Protein AF-A0A9D1FNN6-F1 (afdb_monomer)

Structure (mmCIF, N/CA/C/O backbone):
data_AF-A0A9D1FNN6-F1
#
_entry.id   AF-A0A9D1FNN6-F1
#
loop_
_atom_site.group_PDB
_atom_site.id
_atom_site.type_symbol
_atom_site.label_atom_id
_atom_site.label_alt_id
_atom_site.label_comp_id
_atom_site.label_asym_id
_atom_site.label_entity_id
_atom_site.label_seq_id
_atom_site.pdbx_PDB_ins_code
_atom_site.Cartn_x
_atom_site.Cartn_y
_atom_site.Cartn_z
_atom_site.occupancy
_atom_site.B_iso_or_equiv
_atom_site.auth_seq_id
_atom_site.auth_comp_id
_atom_site.auth_asym_id
_atom_site.auth_atom_id
_atom_site.pdbx_PDB_model_num
ATOM 1 N N . MET A 1 1 ? -14.203 -11.252 -1.268 1.00 63.41 1 MET A N 1
ATOM 2 C CA . MET A 1 1 ? -12.935 -10.886 -0.592 1.00 63.41 1 MET A CA 1
ATOM 3 C C . MET A 1 1 ? -12.198 -9.967 -1.544 1.00 63.41 1 MET A C 1
ATOM 5 O O . MET A 1 1 ? -12.125 -10.337 -2.704 1.00 63.41 1 MET A O 1
ATOM 9 N N . THR A 1 2 ? -11.763 -8.782 -1.109 1.00 90.19 2 THR A N 1
ATOM 10 C CA . THR A 1 2 ? -11.116 -7.821 -2.018 1.00 90.19 2 THR A CA 1
ATOM 11 C C . THR A 1 2 ? -9.675 -8.219 -2.323 1.00 90.19 2 THR A C 1
ATOM 13 O O . THR A 1 2 ? -9.067 -8.991 -1.568 1.00 90.19 2 THR A O 1
ATOM 16 N N . GLU A 1 3 ? -9.131 -7.701 -3.420 1.00 94.06 3 GLU A N 1
ATOM 17 C CA . GLU A 1 3 ? -7.781 -8.033 -3.867 1.00 94.06 3 GLU A CA 1
ATOM 18 C C . GLU A 1 3 ? -6.721 -7.519 -2.893 1.00 94.06 3 GLU A C 1
ATOM 20 O O . GLU A 1 3 ? -5.806 -8.267 -2.533 1.00 94.06 3 GLU A O 1
ATOM 25 N N . ALA A 1 4 ? -6.890 -6.297 -2.377 1.00 95.69 4 ALA A N 1
ATOM 26 C CA . ALA A 1 4 ? -5.996 -5.730 -1.374 1.00 95.69 4 ALA A CA 1
ATOM 27 C C . ALA A 1 4 ? -5.972 -6.567 -0.091 1.00 95.69 4 ALA A C 1
ATOM 29 O O . ALA A 1 4 ? -4.914 -6.791 0.498 1.00 95.69 4 ALA A O 1
ATOM 30 N N . LYS A 1 5 ? -7.131 -7.088 0.336 1.00 94.81 5 LYS A N 1
ATOM 31 C CA . LYS A 1 5 ? -7.210 -7.949 1.520 1.00 94.81 5 LYS A CA 1
ATOM 32 C C . LYS A 1 5 ? -6.460 -9.261 1.303 1.00 94.81 5 LY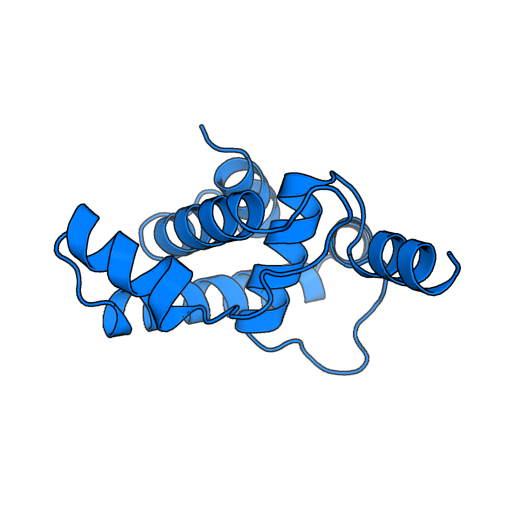S A C 1
ATOM 34 O O . LYS A 1 5 ? -5.737 -9.687 2.199 1.00 94.81 5 LYS A O 1
ATOM 39 N N . ALA A 1 6 ? -6.625 -9.893 0.141 1.00 94.88 6 ALA A N 1
ATOM 40 C CA . ALA A 1 6 ? -5.906 -11.122 -0.190 1.00 94.88 6 ALA A CA 1
ATOM 41 C C . ALA A 1 6 ? -4.385 -10.891 -0.212 1.00 94.88 6 ALA A C 1
ATOM 43 O O . ALA A 1 6 ? -3.642 -11.661 0.396 1.00 94.88 6 ALA A O 1
ATOM 44 N N . LEU A 1 7 ? -3.940 -9.791 -0.831 1.00 96.19 7 LEU A N 1
ATOM 45 C CA . LEU A 1 7 ? -2.533 -9.401 -0.877 1.00 96.19 7 LEU A CA 1
ATOM 46 C C . LEU A 1 7 ? -1.958 -9.181 0.526 1.00 96.19 7 LEU A C 1
ATOM 48 O O . LEU A 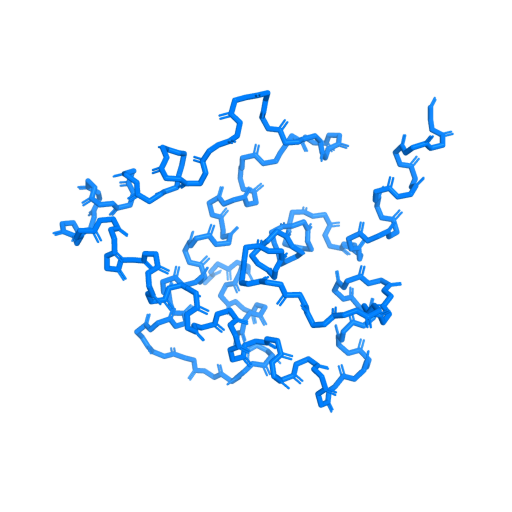1 7 ? -0.978 -9.824 0.887 1.00 96.19 7 LEU A O 1
ATOM 52 N N . ILE A 1 8 ? -2.582 -8.335 1.347 1.00 96.19 8 ILE A N 1
ATOM 53 C CA . ILE A 1 8 ? -2.084 -8.038 2.698 1.00 96.19 8 ILE A CA 1
ATOM 54 C C . ILE A 1 8 ? -2.047 -9.305 3.557 1.00 96.19 8 ILE A C 1
ATOM 56 O O . ILE A 1 8 ? -1.046 -9.555 4.228 1.00 96.19 8 ILE A O 1
ATOM 60 N N . CYS A 1 9 ? -3.082 -10.149 3.490 1.00 94.69 9 CYS A N 1
ATOM 61 C CA . CYS A 1 9 ? -3.088 -11.429 4.200 1.00 94.69 9 CYS A CA 1
ATOM 62 C C . CYS A 1 9 ? -1.948 -12.359 3.764 1.00 94.69 9 CYS A C 1
ATOM 64 O O . CYS A 1 9 ? -1.439 -13.110 4.590 1.00 94.69 9 CYS A O 1
ATOM 66 N N . SER A 1 10 ? -1.535 -12.312 2.494 1.00 94.81 10 SER A N 1
ATOM 67 C CA . SER A 1 10 ? -0.399 -13.100 2.003 1.00 94.81 10 SER A CA 1
ATOM 68 C C . SER A 1 10 ? 0.963 -12.599 2.498 1.00 94.81 10 SER A C 1
ATOM 70 O O . SER A 1 10 ? 1.932 -13.346 2.429 1.00 94.81 10 SER A O 1
ATOM 72 N N . ILE A 1 11 ? 1.052 -11.353 2.979 1.00 95.25 11 ILE A N 1
ATOM 73 C CA . ILE A 1 11 ? 2.305 -10.749 3.462 1.00 95.25 11 ILE A CA 1
ATOM 74 C C . ILE A 1 11 ? 2.428 -10.895 4.982 1.00 95.25 11 ILE A C 1
ATOM 76 O O . ILE A 1 11 ? 3.444 -11.354 5.488 1.00 95.25 11 ILE A O 1
ATOM 80 N N . VAL A 1 12 ? 1.387 -10.511 5.729 1.00 94.19 12 VAL A N 1
ATOM 81 C CA . VAL A 1 12 ? 1.435 -10.430 7.205 1.00 94.19 12 VAL A CA 1
ATOM 82 C C . VAL A 1 12 ? 0.548 -11.460 7.911 1.00 94.19 12 VAL A C 1
ATOM 84 O O . VAL A 1 12 ? 0.375 -11.396 9.131 1.00 94.19 12 VAL A O 1
ATOM 87 N N . GLY A 1 13 ? -0.033 -12.397 7.158 1.00 88.75 13 GLY A N 1
ATOM 88 C CA . GLY A 1 13 ? -1.003 -13.368 7.659 1.00 88.75 13 GLY A CA 1
ATOM 89 C C . GLY A 1 13 ? -2.417 -12.788 7.834 1.00 88.75 13 GLY A C 1
ATOM 90 O O . GLY A 1 13 ? -2.663 -11.608 7.567 1.00 88.75 13 GLY A O 1
ATOM 91 N N . PRO A 1 14 ? -3.390 -13.606 8.278 1.00 84.00 14 PRO A N 1
ATOM 92 C CA . PRO A 1 14 ? -4.775 -13.175 8.447 1.00 84.00 14 PRO A CA 1
ATOM 93 C C . PRO A 1 14 ? -4.887 -12.075 9.512 1.00 84.00 14 PRO A C 1
ATOM 95 O O . PRO A 1 14 ? -4.758 -12.322 10.710 1.00 84.00 14 PRO A O 1
ATOM 98 N N . GLY A 1 15 ? -5.153 -10.847 9.072 1.00 70.88 15 GLY A N 1
ATOM 99 C CA . GLY A 1 15 ? -5.279 -9.687 9.952 1.00 70.88 15 GLY A CA 1
ATOM 100 C C . GLY A 1 15 ? -6.711 -9.405 10.427 1.00 70.88 15 GLY A C 1
ATOM 101 O O . GLY A 1 15 ? -7.692 -9.706 9.738 1.00 70.88 15 GLY A O 1
ATOM 102 N N . LYS A 1 16 ? -6.837 -8.766 11.598 1.00 76.25 16 LYS A N 1
ATOM 103 C CA . LYS A 1 16 ? -8.088 -8.192 12.130 1.00 76.25 16 LYS A CA 1
ATOM 104 C C . LYS A 1 16 ? -7.828 -6.750 12.571 1.00 76.25 16 LYS A C 1
ATOM 106 O O . LYS A 1 16 ? -6.797 -6.451 13.154 1.00 76.25 16 LYS A O 1
ATOM 111 N N . GLY A 1 17 ? -8.786 -5.849 12.357 1.00 87.88 17 GLY A N 1
ATOM 112 C CA . GLY A 1 17 ? -8.648 -4.455 12.791 1.00 87.88 17 GLY A CA 1
ATOM 113 C C . GLY A 1 17 ? -7.789 -3.621 11.838 1.00 87.88 17 GLY A C 1
ATOM 114 O O . GLY A 1 17 ? -8.288 -3.207 10.795 1.00 87.88 17 GLY A O 1
ATOM 115 N N . ALA A 1 18 ? -6.532 -3.337 12.195 1.00 91.75 18 ALA A N 1
ATOM 116 C CA . ALA A 1 18 ? -5.683 -2.385 11.469 1.00 91.75 18 ALA A CA 1
ATOM 117 C C . ALA A 1 18 ? -5.347 -2.847 10.040 1.00 91.75 18 ALA A C 1
ATOM 119 O O . ALA A 1 18 ? -5.401 -2.043 9.114 1.00 91.75 18 ALA A O 1
ATOM 120 N N . GLU A 1 19 ? -5.093 -4.140 9.833 1.00 94.00 19 GLU A N 1
ATOM 121 C CA . GLU A 1 19 ? -4.862 -4.715 8.503 1.00 94.00 19 GLU A CA 1
ATOM 122 C C . GLU A 1 19 ? -6.118 -4.650 7.625 1.00 94.00 19 GLU A C 1
ATOM 124 O O . GLU A 1 19 ? -6.019 -4.454 6.418 1.00 94.00 19 GLU A O 1
ATOM 129 N N . ALA A 1 20 ? -7.312 -4.753 8.221 1.00 92.62 20 ALA A N 1
ATOM 130 C CA . ALA A 1 20 ? -8.563 -4.577 7.485 1.00 92.62 20 ALA A CA 1
ATOM 131 C C . ALA A 1 20 ? -8.769 -3.112 7.064 1.00 92.62 20 ALA A C 1
ATOM 133 O O . ALA A 1 20 ? -9.255 -2.856 5.965 1.00 92.62 20 ALA A O 1
ATOM 134 N N . VAL A 1 21 ? -8.362 -2.157 7.911 1.00 95.00 21 VAL A N 1
ATOM 135 C CA . VAL A 1 21 ? -8.349 -0.731 7.550 1.00 95.00 21 VAL A CA 1
ATOM 136 C C . VAL A 1 21 ? -7.353 -0.478 6.420 1.00 95.00 21 VAL A C 1
ATOM 138 O O . VAL A 1 21 ? -7.712 0.180 5.450 1.00 95.00 21 VAL A O 1
ATOM 141 N N . LEU A 1 22 ? -6.139 -1.034 6.503 1.00 96.62 22 LEU A N 1
ATOM 142 C CA . LEU A 1 22 ? -5.151 -0.923 5.430 1.00 96.62 22 LEU A CA 1
ATOM 143 C C . LEU A 1 22 ? -5.675 -1.509 4.117 1.00 96.62 22 LEU A C 1
ATOM 145 O O . LEU A 1 22 ? -5.544 -0.865 3.086 1.00 96.62 22 LEU A O 1
ATOM 149 N N . ALA A 1 23 ? -6.310 -2.683 4.152 1.00 96.19 23 ALA A N 1
ATOM 150 C CA . ALA A 1 23 ? -6.889 -3.295 2.960 1.00 96.19 23 ALA A CA 1
ATOM 151 C C . ALA A 1 23 ? -7.935 -2.395 2.299 1.00 96.19 23 ALA A C 1
ATOM 153 O O . ALA A 1 23 ? -7.896 -2.218 1.088 1.00 96.19 23 ALA A O 1
ATOM 154 N N . ALA A 1 24 ? -8.827 -1.783 3.080 1.00 95.06 24 ALA A N 1
ATOM 155 C CA . ALA A 1 24 ? -9.811 -0.845 2.546 1.00 95.06 24 ALA A CA 1
ATOM 156 C C . ALA A 1 24 ? -9.159 0.422 1.960 1.00 95.06 24 ALA A C 1
ATOM 158 O O . ALA A 1 24 ? -9.571 0.891 0.902 1.00 95.06 24 ALA A O 1
ATOM 159 N N . VAL A 1 25 ? -8.120 0.951 2.617 1.00 95.56 25 VAL A N 1
ATOM 160 C CA . VAL A 1 25 ? -7.341 2.102 2.130 1.00 95.56 25 VAL A CA 1
ATOM 161 C C . VAL A 1 25 ? -6.653 1.785 0.803 1.00 95.56 25 VAL A C 1
ATOM 163 O O . VAL A 1 25 ? -6.753 2.573 -0.131 1.00 95.56 25 VAL A O 1
ATOM 166 N N . VAL A 1 26 ? -5.982 0.635 0.710 1.00 96.69 26 VAL A N 1
ATOM 167 C CA . VAL A 1 26 ? -5.269 0.190 -0.496 1.00 96.69 26 VAL A CA 1
ATOM 168 C C . VAL A 1 26 ? -6.242 -0.067 -1.641 1.00 96.69 26 VAL A C 1
ATOM 170 O O . VAL A 1 26 ? -5.984 0.377 -2.751 1.00 96.69 26 VAL A O 1
ATOM 173 N N . GLU A 1 27 ? -7.373 -0.725 -1.379 1.00 96.06 27 GLU A N 1
ATOM 174 C CA . GLU A 1 27 ? -8.399 -0.970 -2.399 1.00 96.06 27 GLU A CA 1
ATOM 175 C C . GLU A 1 27 ? -8.927 0.347 -2.981 1.00 96.06 27 GLU A C 1
ATOM 177 O O . GLU A 1 27 ? -9.051 0.507 -4.193 1.00 96.06 27 GLU A O 1
ATOM 182 N N . ARG A 1 28 ? -9.188 1.329 -2.112 1.00 94.19 28 ARG A N 1
ATOM 183 C CA . ARG A 1 28 ? -9.664 2.644 -2.538 1.00 94.19 28 ARG A CA 1
ATOM 184 C C . ARG A 1 28 ? -8.598 3.415 -3.306 1.00 94.19 28 ARG A C 1
ATOM 186 O O . ARG A 1 28 ? -8.915 4.026 -4.316 1.00 94.19 28 ARG A O 1
ATOM 193 N N . ALA A 1 29 ? -7.349 3.367 -2.847 1.00 93.88 29 ALA A N 1
ATOM 194 C CA . ALA A 1 29 ? -6.231 3.971 -3.557 1.00 93.88 29 ALA A CA 1
ATOM 195 C C . ALA A 1 29 ? -6.049 3.352 -4.950 1.00 93.88 29 ALA A C 1
ATOM 197 O O . ALA A 1 29 ? -5.901 4.086 -5.920 1.00 93.88 29 ALA A O 1
ATOM 198 N N . ALA A 1 30 ? -6.151 2.026 -5.064 1.00 94.62 30 ALA A N 1
ATOM 199 C CA . ALA A 1 30 ? -6.088 1.322 -6.341 1.00 94.62 30 ALA A CA 1
ATOM 200 C C . ALA A 1 30 ? -7.205 1.771 -7.294 1.00 94.62 30 ALA A C 1
ATOM 202 O O . ALA A 1 30 ? -6.946 2.012 -8.466 1.00 94.62 30 ALA A O 1
ATOM 203 N N . GLY A 1 31 ? -8.429 1.961 -6.793 1.00 93.56 31 GLY A N 1
ATOM 204 C CA . GLY A 1 31 ? -9.547 2.466 -7.598 1.00 93.5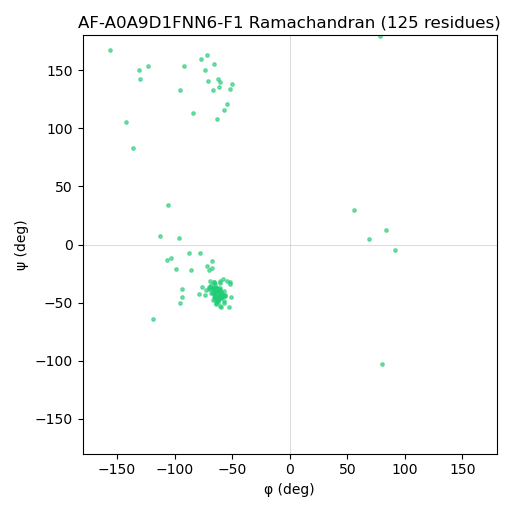6 31 GLY A CA 1
ATOM 205 C C . GLY A 1 31 ? -9.415 3.924 -8.060 1.00 93.56 31 GLY A C 1
ATOM 206 O O . GLY A 1 31 ? -10.166 4.345 -8.933 1.00 93.56 31 GLY A O 1
ATOM 207 N N . LEU A 1 32 ? -8.491 4.695 -7.481 1.00 91.81 32 LEU A N 1
ATOM 208 C CA . LEU A 1 32 ? -8.266 6.105 -7.809 1.00 91.81 32 LEU A CA 1
ATOM 209 C C . LEU A 1 32 ? -7.090 6.329 -8.766 1.00 91.81 32 LEU A C 1
ATOM 211 O O . LEU A 1 32 ? -7.026 7.385 -9.386 1.00 91.81 32 LEU A O 1
ATOM 215 N N . ILE A 1 33 ? -6.162 5.378 -8.871 1.00 91.25 33 ILE A N 1
ATOM 216 C CA . ILE A 1 33 ? -5.080 5.438 -9.859 1.00 91.25 33 ILE A CA 1
ATOM 217 C C . ILE A 1 33 ? -5.714 5.309 -11.254 1.00 91.25 33 ILE A C 1
ATOM 219 O O . ILE A 1 33 ? -6.567 4.442 -11.452 1.00 91.25 33 ILE A O 1
ATOM 223 N N . ALA A 1 34 ? -5.335 6.158 -12.209 1.00 89.12 34 ALA A N 1
ATOM 224 C CA . ALA A 1 34 ? -5.810 6.097 -13.593 1.00 89.12 34 ALA A CA 1
ATOM 225 C C . ALA A 1 34 ? -5.210 4.891 -14.339 1.00 89.12 34 ALA A C 1
ATOM 227 O O . ALA A 1 34 ? -4.263 4.273 -13.863 1.00 89.12 34 ALA A O 1
ATOM 228 N N . ASP A 1 35 ? -5.774 4.482 -15.476 1.00 87.19 35 ASP A N 1
ATOM 229 C CA . ASP A 1 35 ? -5.358 3.243 -16.165 1.00 87.19 35 ASP A CA 1
ATOM 230 C C . ASP A 1 35 ? -3.965 3.321 -16.811 1.00 87.19 35 ASP A C 1
ATOM 232 O O . ASP A 1 35 ? -3.308 2.298 -16.997 1.00 87.19 35 ASP A O 1
ATOM 236 N N . ASP A 1 36 ? -3.489 4.529 -17.094 1.00 84.31 36 ASP A N 1
ATOM 237 C CA . ASP A 1 36 ? -2.095 4.837 -17.437 1.00 84.31 36 ASP A CA 1
ATOM 238 C C . ASP A 1 36 ? -1.167 4.871 -16.210 1.00 84.31 36 ASP A C 1
ATOM 240 O O . ASP A 1 36 ? 0.053 4.890 -16.346 1.00 84.31 36 ASP A O 1
ATOM 244 N N . GLY A 1 37 ? -1.740 4.775 -15.012 1.00 82.50 37 GLY A N 1
ATOM 245 C CA . GLY A 1 37 ? -1.046 4.759 -13.738 1.00 82.50 37 GLY A CA 1
ATOM 246 C C . GLY A 1 37 ? -0.709 6.125 -13.187 1.00 82.50 37 GLY A C 1
ATOM 247 O O . GLY A 1 37 ? 0.024 6.185 -12.201 1.00 82.50 37 GLY A O 1
ATOM 248 N N . ASP A 1 38 ? -1.274 7.193 -13.737 1.00 83.12 38 ASP A N 1
ATOM 249 C CA . ASP A 1 38 ? -1.190 8.494 -13.103 1.00 83.12 38 ASP A CA 1
ATOM 250 C C . ASP A 1 38 ? -2.047 8.538 -11.837 1.00 83.12 38 ASP A C 1
ATOM 252 O O . ASP A 1 38 ? -3.158 7.996 -11.747 1.00 83.12 38 ASP A O 1
ATOM 256 N N . LEU A 1 39 ? -1.512 9.203 -10.818 1.00 79.44 39 LEU A N 1
ATOM 257 C CA . LEU A 1 39 ? -2.324 9.607 -9.683 1.00 79.44 39 LEU A CA 1
ATOM 258 C C . LEU A 1 39 ? -3.224 10.775 -10.104 1.00 79.44 39 LEU A C 1
ATOM 260 O O . LEU A 1 39 ? -2.827 11.592 -10.936 1.00 79.44 39 LEU A O 1
ATOM 264 N N . PRO A 1 40 ? -4.413 10.918 -9.495 1.00 75.31 40 PRO A N 1
ATOM 265 C CA . PRO A 1 40 ? -5.235 12.103 -9.684 1.00 75.31 40 PRO A CA 1
ATOM 266 C C . PRO A 1 40 ? -4.417 13.382 -9.464 1.00 75.31 40 PRO A C 1
ATOM 268 O O . PRO A 1 40 ? -3.667 13.471 -8.493 1.00 75.31 40 PRO A O 1
ATOM 271 N N . VAL A 1 41 ? -4.610 14.389 -10.321 1.00 71.31 41 VAL A N 1
ATOM 272 C CA . VAL A 1 41 ? -3.895 15.684 -10.258 1.00 71.31 41 VAL A CA 1
ATOM 273 C C . VAL A 1 41 ? -3.979 16.327 -8.865 1.00 71.31 41 VAL A C 1
ATOM 275 O O . VAL A 1 41 ? -3.032 16.958 -8.406 1.00 71.31 41 VAL A O 1
ATOM 278 N N . GLU A 1 42 ? -5.088 16.117 -8.154 1.00 77.38 42 GLU A N 1
ATOM 279 C CA . GLU A 1 42 ? -5.316 16.609 -6.791 1.00 77.38 42 GLU A CA 1
ATOM 280 C C . GLU A 1 42 ? -5.223 15.498 -5.732 1.00 77.38 42 GLU A C 1
ATOM 282 O O . GLU A 1 42 ? -5.959 15.506 -4.742 1.00 77.38 42 GLU A O 1
ATOM 287 N N . TRP A 1 43 ? -4.351 14.505 -5.933 1.00 78.31 43 TRP A N 1
ATOM 288 C CA . TRP A 1 43 ? -4.210 13.394 -4.997 1.00 78.31 43 TRP A CA 1
ATOM 289 C C . TRP A 1 43 ? -3.878 13.875 -3.580 1.00 78.31 43 TRP A C 1
ATOM 291 O O . TRP A 1 43 ? -2.808 14.407 -3.283 1.00 78.31 43 TRP A O 1
ATOM 301 N N . ASN A 1 44 ? -4.804 13.610 -2.666 1.00 82.94 44 ASN A N 1
ATOM 302 C CA . ASN A 1 44 ? -4.695 13.887 -1.252 1.00 82.94 44 ASN A CA 1
ATOM 303 C C . ASN A 1 44 ? -5.344 12.744 -0.466 1.00 82.94 44 ASN A C 1
ATOM 305 O O . ASN A 1 44 ? -6.565 12.654 -0.354 1.00 82.94 44 ASN A O 1
ATOM 309 N N . ALA A 1 45 ? -4.526 11.890 0.152 1.00 82.12 45 ALA A N 1
ATOM 310 C CA . ALA A 1 45 ? -5.021 10.734 0.901 1.00 82.12 45 ALA A CA 1
ATOM 311 C C . ALA A 1 45 ? -6.054 11.099 1.992 1.00 82.12 45 ALA A C 1
ATOM 313 O O . ALA A 1 45 ? -6.960 10.313 2.264 1.00 82.12 45 ALA A O 1
ATOM 314 N N . GLU A 1 46 ? -5.970 12.285 2.605 1.00 85.19 46 GLU A N 1
ATOM 315 C CA . GLU A 1 46 ? -6.968 12.734 3.585 1.00 85.19 46 GLU A CA 1
ATOM 316 C C . GLU A 1 46 ? -8.335 12.964 2.929 1.00 85.19 46 GLU A C 1
ATOM 318 O O . GLU A 1 46 ? -9.345 12.468 3.428 1.00 85.19 46 GLU A O 1
ATOM 323 N N . GLN A 1 47 ? -8.375 13.678 1.801 1.00 85.69 47 GLN A N 1
ATOM 324 C CA . GLN A 1 47 ? -9.622 14.027 1.111 1.00 85.69 47 GLN A CA 1
ATOM 325 C C . GLN A 1 47 ? -10.176 12.870 0.278 1.00 85.69 47 GLN A C 1
ATOM 327 O O . GLN A 1 47 ? -11.377 12.625 0.303 1.00 85.69 47 GLN A O 1
ATOM 332 N N . ASN A 1 48 ? -9.320 12.149 -0.446 1.00 86.56 48 ASN A N 1
ATOM 333 C CA . ASN A 1 48 ? -9.750 11.114 -1.384 1.00 86.56 48 ASN A CA 1
ATOM 334 C C . ASN A 1 48 ? -9.953 9.748 -0.716 1.00 86.56 48 ASN A C 1
ATOM 336 O O . ASN A 1 48 ? -10.687 8.918 -1.250 1.00 86.56 48 ASN A O 1
ATOM 340 N N . ILE A 1 49 ? -9.326 9.502 0.444 1.00 90.88 49 ILE A N 1
ATOM 341 C CA . ILE A 1 49 ? -9.413 8.208 1.132 1.00 90.88 49 ILE A CA 1
ATOM 342 C C . ILE A 1 49 ? -10.042 8.337 2.516 1.00 90.88 49 ILE A C 1
ATOM 344 O O . ILE A 1 49 ? -11.109 7.771 2.762 1.00 90.88 49 ILE A O 1
ATOM 348 N N . PHE A 1 50 ? -9.395 9.050 3.439 1.00 92.69 50 PHE A N 1
ATOM 349 C CA . PHE A 1 50 ? -9.759 8.958 4.855 1.00 92.69 50 PHE A CA 1
ATOM 350 C C . PHE A 1 50 ? -11.080 9.649 5.196 1.00 92.69 50 PHE A C 1
ATOM 352 O O . PHE A 1 50 ? -11.854 9.088 5.971 1.00 92.69 50 PHE A O 1
ATOM 359 N N . ARG A 1 51 ? -11.382 10.811 4.606 1.00 90.88 51 ARG A N 1
ATOM 360 C CA . ARG A 1 51 ? -12.674 11.492 4.795 1.00 90.88 51 ARG A CA 1
ATOM 361 C C . ARG A 1 51 ? -13.866 10.678 4.274 1.00 90.88 51 ARG A C 1
ATOM 363 O O . ARG A 1 51 ? -14.811 10.499 5.041 1.00 90.88 51 ARG A O 1
ATOM 370 N N . PRO A 1 52 ? -13.843 10.135 3.043 1.00 91.75 52 PRO A N 1
ATOM 371 C CA . PRO A 1 52 ? -14.894 9.234 2.580 1.00 91.75 52 PRO A CA 1
ATOM 372 C C . PRO A 1 52 ? -15.076 8.018 3.495 1.00 91.75 52 PRO A C 1
ATOM 374 O O . PRO A 1 52 ? -16.194 7.683 3.877 1.00 91.75 52 PRO A O 1
ATOM 377 N N . MET A 1 53 ? -13.977 7.398 3.939 1.00 92.62 53 MET A N 1
ATOM 378 C CA . MET A 1 53 ? -14.057 6.268 4.871 1.00 92.62 53 MET A CA 1
ATOM 379 C C . MET A 1 53 ? -14.614 6.660 6.249 1.00 92.62 53 MET A C 1
ATOM 381 O O . MET A 1 53 ? -15.262 5.838 6.900 1.00 92.62 53 MET A O 1
ATOM 385 N N . GLU A 1 54 ? -14.368 7.884 6.721 1.00 93.81 54 GLU A N 1
ATOM 386 C CA . GLU A 1 54 ? -14.975 8.405 7.951 1.00 93.81 54 GLU A CA 1
ATOM 387 C C . GLU A 1 54 ? -16.494 8.515 7.818 1.00 93.81 54 GLU A C 1
ATOM 389 O O . GLU A 1 54 ? -17.210 8.051 8.706 1.00 93.81 54 GLU A O 1
ATOM 394 N N . GLN A 1 55 ? -16.979 9.043 6.693 1.00 90.69 55 GLN A N 1
ATOM 395 C CA . GLN A 1 55 ? -18.412 9.150 6.407 1.00 90.69 55 GLN A CA 1
ATOM 396 C C . GLN A 1 55 ? -19.088 7.772 6.332 1.00 90.69 55 GLN A C 1
ATOM 398 O O . GLN A 1 55 ? -20.180 7.594 6.862 1.00 90.69 55 GLN A O 1
ATOM 403 N N . GLU A 1 56 ? -18.426 6.783 5.729 1.00 90.62 56 GLU A N 1
ATOM 404 C CA . GLU A 1 56 ? -18.967 5.428 5.551 1.00 90.62 56 GLU A CA 1
ATOM 405 C C . GLU A 1 56 ? -18.941 4.583 6.832 1.00 90.62 56 GLU A C 1
ATOM 407 O O . GLU A 1 56 ? -19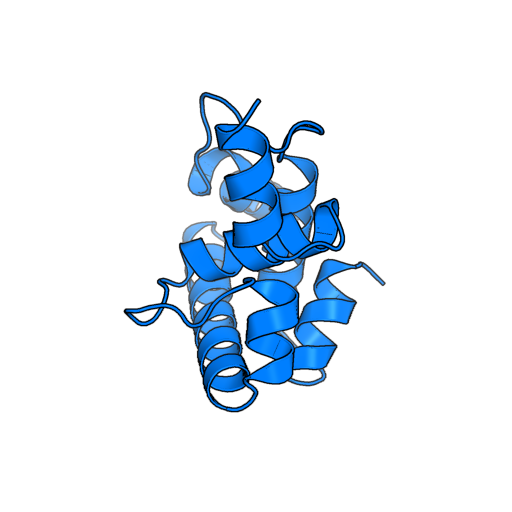.838 3.777 7.071 1.00 90.62 56 GLU A O 1
ATOM 412 N N . SER A 1 57 ? -17.896 4.725 7.653 1.00 88.44 57 SER A N 1
ATOM 413 C CA . SER A 1 57 ? -17.670 3.852 8.816 1.00 88.44 57 SER A CA 1
ATOM 414 C C . SER A 1 57 ? -18.023 4.483 10.163 1.00 88.44 57 SER A C 1
ATOM 416 O O . SER A 1 57 ? -18.008 3.787 11.181 1.00 88.44 57 SER A O 1
ATOM 418 N N . GLY A 1 58 ? -18.262 5.798 10.198 1.00 88.62 58 GLY A N 1
ATOM 419 C CA . GLY A 1 58 ? -18.440 6.584 11.423 1.00 88.62 58 GLY A CA 1
ATOM 420 C C . GLY A 1 58 ? -17.168 6.739 12.270 1.00 88.62 58 GLY A C 1
ATOM 421 O O . GLY A 1 58 ? -17.219 7.275 13.378 1.00 88.62 58 GLY A O 1
ATOM 422 N N . LYS A 1 59 ? -16.010 6.257 11.796 1.00 91.88 59 LYS A N 1
ATOM 423 C CA . LYS A 1 59 ? -14.724 6.363 12.502 1.00 91.88 59 LYS A CA 1
ATOM 424 C C . LYS A 1 59 ? -13.943 7.574 12.011 1.00 91.88 59 LYS A C 1
ATOM 426 O O . LYS A 1 59 ? -13.726 7.715 10.818 1.00 91.88 59 LYS A O 1
ATOM 431 N N . LYS A 1 60 ? -13.402 8.366 12.941 1.00 94.62 60 LYS A N 1
ATOM 432 C CA . LYS A 1 60 ? -12.597 9.557 12.618 1.00 94.62 60 LYS A CA 1
ATOM 433 C C . LYS A 1 60 ? -11.457 9.259 11.638 1.00 94.62 60 LYS A C 1
ATOM 435 O O . LYS A 1 60 ? -10.668 8.341 11.896 1.00 94.62 60 LYS A O 1
ATOM 440 N N . ALA A 1 61 ? -11.289 10.093 10.608 1.00 92.81 61 ALA A N 1
ATOM 441 C CA . ALA A 1 61 ? -10.234 9.971 9.598 1.00 92.81 61 ALA A CA 1
ATOM 442 C C . ALA A 1 61 ? -8.838 9.829 10.222 1.00 92.81 61 ALA A C 1
ATOM 444 O O . ALA A 1 61 ? -8.085 8.912 9.894 1.00 92.81 61 ALA A O 1
ATOM 445 N N . GLY A 1 62 ? -8.522 10.643 11.235 1.00 93.38 62 GLY A N 1
ATOM 446 C CA . GLY A 1 62 ? -7.242 10.564 11.945 1.00 93.38 62 GLY A CA 1
ATOM 447 C C . GLY A 1 62 ? -6.985 9.214 12.636 1.00 93.38 62 GLY A C 1
ATOM 448 O O . GLY A 1 62 ? -5.835 8.775 12.724 1.00 93.38 62 GLY A O 1
ATOM 449 N N . THR A 1 63 ? -8.035 8.531 13.100 1.00 94.62 63 THR A N 1
ATOM 450 C CA . THR A 1 63 ? -7.937 7.183 13.684 1.00 94.62 63 THR A CA 1
ATOM 451 C C . THR A 1 63 ? -7.702 6.137 12.599 1.00 94.62 63 THR A C 1
ATOM 453 O O . THR A 1 63 ? -6.834 5.279 12.763 1.00 94.62 63 THR A O 1
ATOM 456 N N . LEU A 1 64 ? -8.426 6.231 11.481 1.00 95.50 64 LEU A N 1
ATOM 457 C CA . LEU A 1 64 ? -8.248 5.352 10.323 1.00 95.50 64 LEU A CA 1
ATOM 458 C C . LEU A 1 64 ? -6.834 5.476 9.746 1.00 95.50 64 LEU A C 1
ATOM 460 O O . LEU A 1 64 ? -6.165 4.463 9.552 1.00 95.50 64 LEU A O 1
ATOM 464 N N . ARG A 1 65 ? -6.335 6.706 9.589 1.00 95.50 65 ARG A N 1
ATOM 465 C CA . ARG A 1 65 ? -4.971 6.995 9.133 1.00 95.50 65 ARG A CA 1
ATOM 466 C C . ARG A 1 65 ? -3.925 6.354 10.031 1.00 95.50 65 ARG A C 1
ATOM 468 O O . ARG A 1 65 ? -3.060 5.634 9.546 1.00 95.50 65 ARG A O 1
ATOM 475 N N . LYS A 1 66 ? -4.026 6.546 11.351 1.00 95.88 66 LYS A N 1
ATOM 476 C CA . LYS A 1 66 ? -3.103 5.924 12.316 1.00 95.88 66 LYS A CA 1
ATOM 477 C C . LYS A 1 66 ? -3.140 4.396 12.249 1.00 95.88 66 LYS A C 1
ATOM 479 O O . LYS A 1 66 ? -2.087 3.767 12.330 1.00 95.88 66 LYS A O 1
ATOM 484 N N . ALA A 1 67 ? -4.325 3.799 12.110 1.00 95.50 67 ALA A N 1
ATOM 485 C CA . ALA A 1 67 ? -4.467 2.351 11.981 1.00 95.50 67 ALA A CA 1
ATOM 486 C C . ALA A 1 67 ? -3.823 1.832 10.685 1.00 95.50 67 ALA A C 1
ATOM 488 O O . ALA A 1 67 ? -3.023 0.899 10.743 1.00 95.50 67 ALA A O 1
ATOM 489 N N . ALA A 1 68 ? -4.097 2.484 9.552 1.00 96.25 68 ALA A N 1
ATOM 490 C CA . ALA A 1 68 ? -3.491 2.156 8.266 1.00 96.25 68 ALA A CA 1
ATOM 491 C C . ALA A 1 68 ? -1.964 2.285 8.316 1.00 96.25 68 ALA A C 1
ATOM 493 O O . ALA A 1 68 ? -1.269 1.361 7.912 1.00 96.25 68 ALA A O 1
ATOM 494 N N . SER A 1 69 ? -1.425 3.367 8.892 1.00 96.38 69 SER A N 1
ATOM 495 C CA . SER A 1 69 ? 0.026 3.556 8.998 1.00 96.38 69 SER A CA 1
ATOM 496 C C . SER A 1 69 ? 0.711 2.477 9.837 1.00 96.38 69 SER A C 1
ATOM 498 O O . SER A 1 69 ? 1.783 2.005 9.470 1.00 96.38 69 SER A O 1
ATOM 500 N N . ARG A 1 70 ? 0.097 2.051 10.950 1.00 96.06 70 ARG A N 1
ATOM 501 C CA . ARG A 1 70 ? 0.635 0.952 11.772 1.00 96.06 70 ARG A CA 1
ATOM 502 C C . ARG A 1 70 ? 0.659 -0.366 11.004 1.00 96.06 70 ARG A C 1
ATOM 504 O O . ARG A 1 70 ? 1.660 -1.072 11.046 1.00 96.06 70 ARG A O 1
ATOM 511 N N . ALA A 1 71 ? -0.424 -0.685 10.299 1.00 96.62 71 ALA A N 1
ATOM 512 C CA . ALA A 1 71 ? -0.489 -1.892 9.486 1.00 96.62 71 ALA A CA 1
ATOM 513 C C . ALA A 1 71 ? 0.481 -1.837 8.293 1.00 96.62 71 ALA A C 1
ATOM 515 O O . ALA A 1 71 ? 1.108 -2.842 7.983 1.00 96.62 71 ALA A O 1
ATOM 516 N N . ALA A 1 72 ? 0.659 -0.672 7.667 1.00 97.12 72 ALA A N 1
ATOM 517 C CA . ALA A 1 72 ? 1.621 -0.484 6.584 1.00 97.12 72 ALA A CA 1
ATOM 518 C C . ALA A 1 72 ? 3.066 -0.678 7.068 1.00 97.12 72 ALA A C 1
ATOM 520 O O . ALA A 1 72 ? 3.844 -1.342 6.394 1.00 97.12 72 ALA A O 1
ATOM 521 N N . ASN A 1 73 ? 3.410 -0.195 8.268 1.00 96.62 73 ASN A N 1
ATOM 522 C CA . ASN A 1 73 ? 4.711 -0.490 8.879 1.00 96.62 73 ASN A CA 1
ATOM 523 C C . ASN A 1 73 ? 4.918 -1.992 9.087 1.00 96.62 73 ASN A C 1
ATOM 525 O O . ASN A 1 73 ? 5.975 -2.499 8.742 1.00 96.62 73 ASN A O 1
ATOM 529 N N . LYS A 1 74 ? 3.895 -2.704 9.572 1.00 96.06 74 LYS A N 1
ATOM 530 C CA . LYS A 1 74 ? 3.953 -4.163 9.738 1.00 96.06 74 LYS A CA 1
ATOM 531 C C . LYS A 1 74 ? 4.126 -4.894 8.402 1.00 96.06 74 LYS A C 1
ATOM 533 O O . LYS A 1 74 ? 4.835 -5.890 8.339 1.00 96.06 74 LYS A O 1
ATOM 538 N N . VAL A 1 75 ? 3.485 -4.406 7.337 1.00 96.69 75 VAL A N 1
ATOM 539 C CA . VAL A 1 75 ? 3.715 -4.909 5.975 1.00 96.69 75 VAL A CA 1
ATOM 540 C C . VAL A 1 75 ? 5.161 -4.661 5.552 1.00 96.69 75 VAL A C 1
ATOM 542 O O . VAL A 1 75 ? 5.794 -5.587 5.065 1.00 96.69 75 VAL A O 1
ATOM 545 N N . CYS A 1 76 ? 5.700 -3.463 5.785 1.00 96.00 76 CYS A N 1
ATOM 546 C CA . CYS A 1 76 ? 7.102 -3.150 5.501 1.00 96.00 76 CYS A CA 1
ATOM 547 C C . CYS A 1 76 ? 8.055 -4.103 6.235 1.00 96.00 76 CYS A C 1
ATOM 549 O O . CYS A 1 76 ? 8.913 -4.698 5.595 1.00 96.00 76 CYS A O 1
ATOM 551 N N . ASP A 1 77 ? 7.848 -4.314 7.541 1.00 95.62 77 ASP A N 1
ATOM 552 C CA . ASP A 1 77 ? 8.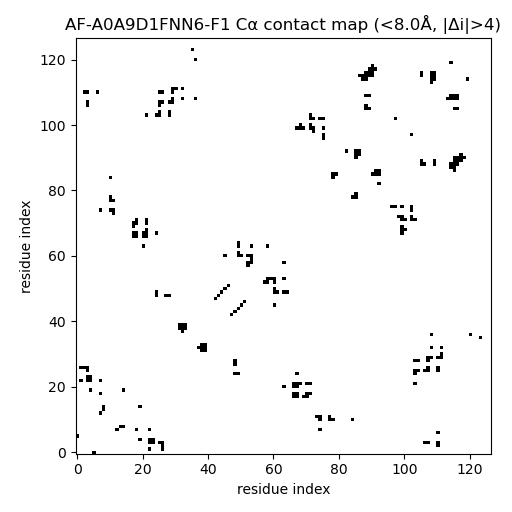645 -5.249 8.347 1.00 95.62 77 ASP A CA 1
ATOM 553 C C . ASP A 1 77 ? 8.627 -6.662 7.754 1.00 95.62 77 ASP A C 1
ATOM 555 O O . ASP A 1 77 ? 9.662 -7.310 7.649 1.00 95.62 77 ASP A O 1
ATOM 559 N N . ALA A 1 78 ? 7.455 -7.148 7.341 1.00 95.50 78 ALA A N 1
ATOM 560 C CA . ALA A 1 78 ? 7.329 -8.473 6.744 1.00 95.50 78 ALA A CA 1
ATOM 561 C C . ALA A 1 78 ? 8.003 -8.569 5.365 1.00 95.50 78 ALA A C 1
ATOM 563 O O . ALA A 1 78 ? 8.637 -9.581 5.071 1.00 95.50 78 ALA A O 1
ATOM 564 N N . LEU A 1 79 ? 7.908 -7.522 4.538 1.00 95.19 79 LEU A N 1
ATOM 565 C CA . LEU A 1 79 ? 8.585 -7.476 3.240 1.00 95.19 79 LEU A CA 1
ATOM 566 C C . LEU A 1 79 ? 10.107 -7.441 3.404 1.00 95.19 79 LEU A C 1
ATOM 568 O O . LEU A 1 79 ? 10.796 -8.136 2.668 1.00 95.19 79 LEU A O 1
ATOM 572 N N . GLU A 1 80 ? 10.637 -6.710 4.389 1.00 93.62 80 GLU A N 1
ATOM 5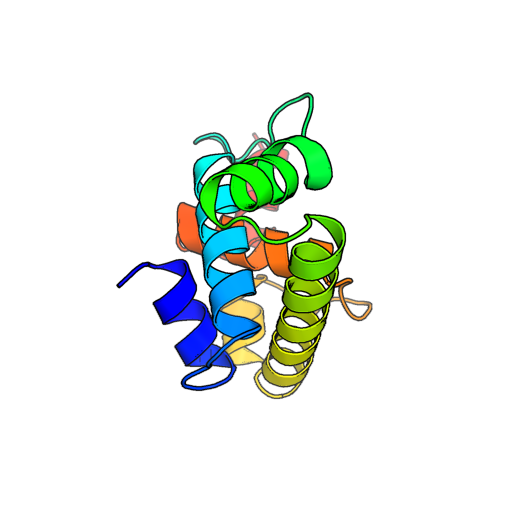73 C CA . GLU A 1 80 ? 12.075 -6.696 4.716 1.00 93.62 80 GLU A CA 1
ATOM 574 C C . GLU A 1 80 ? 12.615 -8.095 5.052 1.00 93.62 80 GLU A C 1
ATOM 576 O O . GLU A 1 80 ? 13.773 -8.393 4.768 1.00 93.62 80 GLU A O 1
ATOM 581 N N . GLN A 1 81 ? 11.773 -8.980 5.594 1.00 94.00 81 GLN A N 1
ATOM 582 C CA . GLN A 1 81 ? 12.125 -10.380 5.857 1.00 94.00 81 GLN A CA 1
ATOM 583 C C . GLN A 1 81 ? 11.865 -11.316 4.662 1.00 94.00 81 GLN A C 1
ATOM 585 O O . GLN A 1 81 ? 12.246 -12.485 4.707 1.00 94.00 81 GLN A O 1
ATOM 590 N N . ASN A 1 82 ? 11.221 -10.835 3.593 1.00 94.44 82 ASN A N 1
ATOM 591 C CA . ASN A 1 82 ? 10.856 -11.622 2.416 1.00 94.44 82 ASN A CA 1
ATOM 592 C C . ASN A 1 82 ? 11.165 -10.866 1.115 1.00 94.44 82 ASN A C 1
ATOM 594 O O . ASN A 1 82 ? 10.292 -10.268 0.478 1.00 94.44 82 ASN A O 1
ATOM 598 N N . ARG A 1 83 ? 12.431 -10.952 0.694 1.00 92.56 83 ARG A N 1
ATOM 599 C CA . ARG A 1 83 ? 12.940 -10.279 -0.507 1.00 92.56 83 ARG A CA 1
ATOM 600 C C . ARG A 1 83 ? 12.182 -10.646 -1.783 1.00 92.56 83 ARG A C 1
ATOM 602 O O . ARG A 1 83 ? 11.926 -9.775 -2.605 1.00 92.56 83 ARG A O 1
ATOM 609 N N . GLU A 1 84 ? 11.804 -11.911 -1.957 1.00 94.69 84 GLU A N 1
ATOM 610 C CA . GLU A 1 84 ? 11.052 -12.346 -3.141 1.00 94.69 84 GLU A CA 1
ATOM 611 C C . GLU A 1 84 ? 9.712 -11.606 -3.238 1.00 94.69 84 GLU A C 1
ATOM 613 O O . GLU A 1 84 ? 9.358 -11.059 -4.284 1.00 94.69 84 GLU A O 1
ATOM 618 N N . GLN A 1 85 ? 8.989 -11.520 -2.120 1.00 94.62 85 GLN A N 1
ATOM 619 C CA . GLN A 1 85 ? 7.720 -10.803 -2.060 1.00 94.62 85 GLN A CA 1
ATOM 620 C C . GLN A 1 85 ? 7.906 -9.287 -2.204 1.00 94.62 85 GLN A C 1
ATOM 622 O O . GLN A 1 85 ? 7.076 -8.634 -2.840 1.00 94.62 85 GLN A O 1
ATOM 627 N N . MET A 1 86 ? 9.001 -8.734 -1.673 1.00 94.88 86 MET A N 1
ATOM 628 C CA . MET A 1 86 ? 9.363 -7.329 -1.863 1.00 94.88 86 MET A CA 1
ATOM 629 C C . MET A 1 86 ? 9.577 -7.000 -3.343 1.00 94.88 86 MET A C 1
ATOM 631 O O . MET A 1 86 ? 8.924 -6.095 -3.859 1.00 94.88 86 MET A O 1
ATOM 635 N N . LEU A 1 87 ? 10.421 -7.759 -4.046 1.00 95.19 87 LEU A N 1
ATOM 636 C CA . LEU A 1 87 ? 10.691 -7.547 -5.470 1.00 95.19 87 LEU A CA 1
ATOM 637 C C . LEU A 1 87 ? 9.437 -7.747 -6.319 1.00 95.19 87 LEU A C 1
ATOM 639 O O . LEU A 1 87 ? 9.195 -6.979 -7.243 1.00 95.19 87 LEU A O 1
ATOM 643 N N . ARG A 1 88 ? 8.589 -8.718 -5.968 1.00 95.50 88 ARG A N 1
ATOM 644 C CA . ARG A 1 88 ? 7.320 -8.948 -6.664 1.00 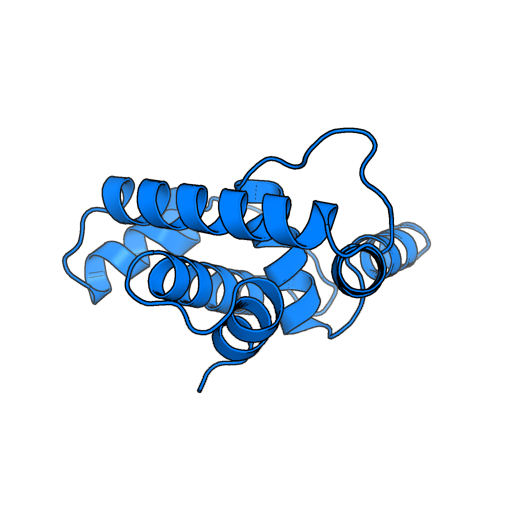95.50 88 ARG A CA 1
ATOM 645 C C . ARG A 1 88 ? 6.371 -7.747 -6.597 1.00 95.50 88 ARG A C 1
ATOM 647 O O . ARG A 1 88 ? 5.650 -7.503 -7.556 1.00 95.50 88 ARG A O 1
ATOM 654 N N . ILE A 1 89 ? 6.332 -7.031 -5.473 1.00 95.12 89 ILE A N 1
ATOM 655 C CA . ILE A 1 89 ? 5.380 -5.928 -5.249 1.00 95.12 89 ILE A CA 1
ATOM 656 C C . ILE A 1 89 ? 5.987 -4.575 -5.626 1.00 95.12 89 ILE A C 1
ATOM 658 O O . ILE A 1 89 ? 5.339 -3.754 -6.271 1.00 95.12 89 ILE A O 1
ATOM 662 N N . ILE A 1 90 ? 7.223 -4.325 -5.204 1.00 94.19 90 ILE A N 1
ATOM 663 C CA . ILE A 1 90 ? 7.885 -3.027 -5.337 1.00 94.19 90 ILE A CA 1
ATOM 664 C C . ILE A 1 90 ? 8.717 -2.980 -6.623 1.00 94.19 90 ILE A C 1
ATOM 666 O O . ILE A 1 90 ? 8.722 -1.962 -7.307 1.00 94.19 90 ILE A O 1
ATOM 670 N N . GLY A 1 91 ? 9.373 -4.078 -6.998 1.00 92.62 91 GLY A N 1
ATOM 671 C CA . GLY A 1 91 ? 10.235 -4.159 -8.188 1.00 92.62 91 GLY A CA 1
ATOM 672 C C . GLY A 1 91 ? 11.702 -3.838 -7.917 1.00 92.62 91 GLY A C 1
ATOM 673 O O . GLY A 1 91 ? 12.533 -3.965 -8.808 1.00 92.62 91 GLY A O 1
ATOM 674 N N . THR A 1 92 ? 12.038 -3.435 -6.693 1.00 90.25 92 THR A N 1
ATOM 675 C CA . THR A 1 92 ? 13.412 -3.165 -6.266 1.00 90.25 92 THR A CA 1
ATOM 676 C C . THR A 1 92 ? 13.542 -3.313 -4.752 1.00 90.25 92 THR A C 1
ATOM 678 O O . THR A 1 92 ? 12.532 -3.350 -4.046 1.00 90.25 92 THR A O 1
ATOM 681 N N . ASP A 1 93 ? 14.785 -3.358 -4.275 1.00 87.75 93 ASP A N 1
ATOM 682 C CA . ASP A 1 93 ? 15.134 -3.187 -2.868 1.00 87.75 93 ASP A CA 1
ATOM 683 C C . ASP A 1 93 ? 15.226 -1.669 -2.577 1.00 87.75 93 ASP A C 1
ATOM 685 O O . ASP A 1 93 ? 16.098 -0.991 -3.133 1.00 87.75 93 ASP A O 1
ATOM 689 N N . PRO A 1 94 ? 14.328 -1.083 -1.759 1.00 85.25 9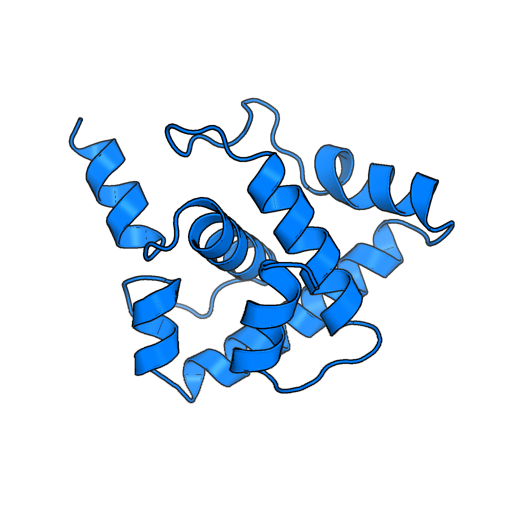4 PRO A N 1
ATOM 690 C CA . PRO A 1 94 ? 14.381 0.341 -1.438 1.00 85.25 94 PRO A CA 1
ATOM 691 C C . PRO A 1 94 ? 15.691 0.711 -0.732 1.00 85.25 94 PRO A C 1
ATOM 693 O O . PRO A 1 94 ? 16.105 0.039 0.210 1.00 85.25 94 PRO A O 1
ATOM 696 N N . ILE A 1 95 ? 16.319 1.819 -1.144 1.00 84.94 95 ILE A N 1
ATOM 697 C CA . ILE A 1 95 ? 17.570 2.316 -0.533 1.00 84.94 95 ILE A CA 1
ATOM 698 C C . ILE A 1 95 ? 17.353 2.657 0.948 1.00 84.94 95 ILE A C 1
ATOM 700 O O . ILE A 1 95 ? 18.210 2.412 1.795 1.00 84.94 95 ILE A O 1
ATOM 704 N N . THR A 1 96 ? 16.191 3.228 1.257 1.00 89.94 96 THR A N 1
ATOM 705 C CA . THR A 1 96 ? 15.741 3.536 2.612 1.00 89.94 96 THR A CA 1
ATOM 706 C C . THR A 1 96 ? 14.409 2.865 2.872 1.00 89.94 96 THR A C 1
ATOM 708 O O . THR A 1 96 ? 13.613 2.674 1.951 1.00 89.94 96 THR A O 1
ATOM 711 N N . ARG A 1 97 ? 14.131 2.579 4.144 1.00 92.00 97 ARG A N 1
ATOM 712 C CA . ARG A 1 97 ? 12.838 2.047 4.567 1.00 92.00 97 ARG A CA 1
ATOM 713 C C . ARG A 1 97 ? 11.690 2.952 4.086 1.00 92.00 97 ARG A C 1
ATOM 715 O O . ARG A 1 97 ? 11.668 4.119 4.487 1.00 92.00 97 ARG A O 1
ATOM 722 N N . PRO A 1 98 ? 10.736 2.434 3.291 1.00 92.62 98 PRO A N 1
ATOM 723 C CA . PRO A 1 98 ? 9.609 3.226 2.820 1.00 92.62 98 PRO A CA 1
ATOM 724 C C . PRO A 1 98 ? 8.727 3.719 3.968 1.00 92.62 98 PRO A C 1
ATOM 726 O O . PRO A 1 98 ? 8.441 3.000 4.933 1.00 92.62 98 PRO A O 1
ATOM 729 N N . TYR A 1 99 ? 8.229 4.941 3.840 1.00 93.31 99 TYR A N 1
ATOM 730 C CA . TYR A 1 99 ? 7.199 5.479 4.707 1.00 93.31 99 TYR A CA 1
ATOM 731 C C . TYR A 1 99 ? 5.878 4.713 4.521 1.00 93.31 99 TYR A C 1
ATOM 733 O O . TYR A 1 99 ? 5.585 4.194 3.441 1.00 93.31 99 TYR A O 1
ATOM 741 N N . PRO A 1 100 ? 4.990 4.708 5.533 1.00 93.50 100 PRO A N 1
ATOM 742 C CA . PRO A 1 100 ? 3.689 4.047 5.433 1.00 93.50 100 PRO A CA 1
ATOM 743 C C . PRO A 1 100 ? 2.858 4.428 4.201 1.00 93.50 100 PRO A C 1
ATOM 745 O O . PRO A 1 100 ? 2.107 3.606 3.685 1.00 93.50 100 PRO A O 1
ATOM 748 N N . GLN A 1 101 ? 2.962 5.680 3.751 1.00 91.25 101 GLN A N 1
ATOM 749 C CA . GLN A 1 101 ? 2.245 6.177 2.576 1.00 91.25 101 GLN A CA 1
ATOM 750 C C . GLN A 1 101 ? 2.788 5.576 1.277 1.00 91.25 101 GLN A C 1
ATOM 752 O O . GLN A 1 101 ? 1.997 5.228 0.405 1.00 91.25 101 GLN A O 1
ATOM 757 N N . GLU A 1 102 ? 4.103 5.390 1.176 1.00 92.69 102 GLU A N 1
ATOM 758 C CA . GLU A 1 102 ? 4.737 4.730 0.033 1.00 92.69 102 GLU A CA 1
ATOM 759 C C . GLU A 1 102 ? 4.345 3.253 -0.018 1.00 92.69 102 GLU A C 1
ATOM 761 O O . GLU A 1 102 ? 3.962 2.762 -1.070 1.00 92.69 102 GLU A O 1
ATOM 766 N N . ILE A 1 103 ? 4.310 2.563 1.129 1.00 96.31 103 ILE A N 1
ATOM 767 C CA . ILE A 1 103 ? 3.813 1.179 1.192 1.00 96.31 103 ILE A CA 1
ATOM 768 C C . ILE A 1 103 ? 2.361 1.086 0.713 1.00 96.31 103 ILE A C 1
ATOM 770 O O . ILE A 1 103 ? 2.034 0.199 -0.072 1.00 96.31 103 ILE A O 1
ATOM 774 N N . ILE A 1 104 ? 1.484 1.996 1.153 1.00 95.56 104 ILE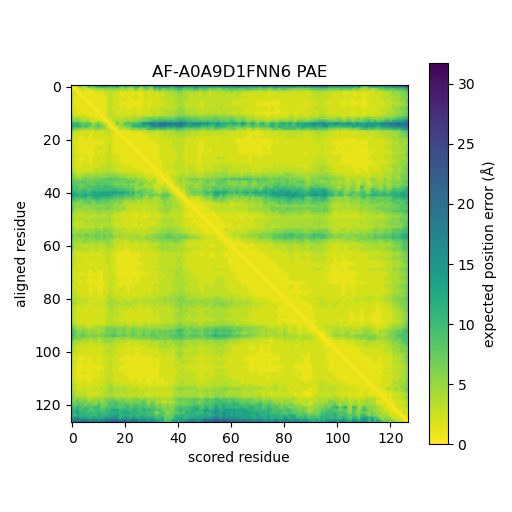 A N 1
ATOM 775 C CA . ILE A 1 104 ? 0.098 2.045 0.662 1.00 95.56 104 ILE A CA 1
ATOM 776 C C . ILE A 1 104 ? 0.076 2.200 -0.863 1.00 95.56 104 ILE A C 1
ATOM 778 O O . ILE A 1 104 ? -0.686 1.497 -1.525 1.00 95.56 104 ILE A O 1
ATOM 782 N N . LEU A 1 105 ? 0.918 3.081 -1.408 1.00 93.19 105 LEU A N 1
ATOM 783 C CA . LEU A 1 105 ? 1.008 3.327 -2.842 1.00 93.19 105 LEU A CA 1
ATOM 784 C C . LEU A 1 105 ? 1.496 2.089 -3.604 1.00 93.19 105 LEU A C 1
ATOM 786 O O . LEU A 1 105 ? 0.828 1.652 -4.535 1.00 93.19 105 LEU A O 1
ATOM 790 N N . TYR A 1 106 ? 2.597 1.470 -3.178 1.00 95.44 106 TYR A N 1
ATOM 791 C CA . TYR A 1 106 ? 3.147 0.272 -3.819 1.00 95.44 106 TYR A CA 1
ATOM 792 C C . TYR A 1 106 ? 2.132 -0.870 -3.844 1.00 95.44 106 TYR A C 1
ATOM 794 O O . TYR A 1 106 ? 1.933 -1.511 -4.875 1.00 95.44 106 TYR A O 1
ATOM 802 N N . LEU A 1 107 ? 1.430 -1.086 -2.727 1.00 96.81 107 LEU A N 1
ATOM 803 C CA . LEU A 1 107 ? 0.359 -2.075 -2.662 1.00 96.81 107 LEU A CA 1
ATOM 804 C C . LEU A 1 107 ? -0.800 -1.715 -3.600 1.00 96.81 107 LEU A C 1
ATOM 806 O O . LEU A 1 107 ? -1.336 -2.607 -4.248 1.00 96.81 107 LEU A O 1
ATOM 810 N N . ALA A 1 108 ? -1.186 -0.440 -3.687 1.00 96.00 108 ALA A N 1
ATOM 811 C CA . ALA A 1 108 ? -2.282 0.010 -4.544 1.00 96.00 108 ALA A CA 1
ATOM 812 C C . ALA A 1 108 ? -1.970 -0.187 -6.036 1.00 96.00 108 ALA A C 1
ATOM 814 O O . ALA A 1 108 ? -2.805 -0.731 -6.759 1.00 96.00 108 ALA A O 1
ATOM 815 N N . TYR A 1 109 ? -0.758 0.164 -6.480 1.00 94.88 109 TYR A N 1
ATOM 816 C CA . TYR A 1 109 ? -0.301 -0.111 -7.849 1.00 94.88 109 TYR A CA 1
ATOM 817 C C . TYR A 1 109 ? -0.272 -1.608 -8.135 1.00 94.88 109 TYR A C 1
ATOM 819 O O . TYR A 1 109 ? -0.801 -2.054 -9.153 1.00 94.88 109 TYR A O 1
ATOM 827 N N . TYR A 1 110 ? 0.292 -2.401 -7.223 1.00 96.06 110 TYR A N 1
ATOM 828 C CA . TYR A 1 110 ? 0.359 -3.844 -7.413 1.00 96.06 110 TYR A CA 1
ATOM 829 C C . TYR A 1 110 ? -1.034 -4.490 -7.438 1.00 96.06 110 TYR A C 1
ATOM 831 O O . TYR A 1 110 ? -1.255 -5.444 -8.181 1.00 96.06 110 TYR A O 1
ATOM 839 N N . VAL A 1 111 ? -1.995 -3.975 -6.664 1.00 96.75 111 VAL A N 1
ATOM 840 C CA . VAL A 1 111 ? -3.404 -4.391 -6.747 1.00 96.75 111 VAL A CA 1
ATOM 841 C C . VAL A 1 111 ? -3.988 -4.032 -8.113 1.00 96.75 111 VAL A C 1
ATOM 843 O O . VAL A 1 111 ? -4.497 -4.924 -8.781 1.00 96.75 111 VAL A O 1
ATOM 846 N N . LYS A 1 112 ? -3.856 -2.778 -8.565 1.00 95.19 112 LYS A N 1
ATOM 847 C CA . LYS A 1 112 ? -4.462 -2.319 -9.824 1.00 95.19 112 LYS A CA 1
ATOM 848 C C . LYS A 1 112 ? -3.873 -3.002 -11.062 1.00 95.19 112 LYS A C 1
ATOM 850 O O . LYS A 1 112 ? -4.617 -3.421 -11.941 1.00 95.19 112 LYS A O 1
ATOM 855 N N . PHE A 1 113 ? -2.549 -3.111 -11.137 1.00 93.94 113 PHE A N 1
ATOM 856 C CA . PHE A 1 113 ? -1.855 -3.514 -12.363 1.00 93.94 113 PHE A CA 1
ATOM 857 C C . PHE A 1 113 ? -1.290 -4.928 -12.327 1.00 93.94 113 PHE A C 1
ATOM 859 O O . PHE A 1 113 ? -0.901 -5.442 -13.371 1.00 93.94 113 PHE A O 1
ATOM 866 N N . ARG A 1 114 ? -1.219 -5.566 -11.149 1.00 94.12 114 ARG A N 1
ATOM 867 C CA . ARG A 1 114 ? -0.552 -6.869 -10.951 1.00 94.12 114 ARG A CA 1
ATOM 868 C C . ARG A 1 114 ? 0.909 -6.881 -11.406 1.00 94.12 114 ARG A C 1
ATOM 870 O O . ARG A 1 114 ? 1.433 -7.923 -11.793 1.00 94.12 114 ARG A O 1
ATOM 877 N N . ARG A 1 115 ? 1.563 -5.723 -11.327 1.00 92.81 115 ARG A N 1
ATOM 878 C CA . ARG A 1 115 ? 2.953 -5.502 -11.725 1.00 92.81 115 ARG A CA 1
ATOM 879 C C . ARG A 1 115 ? 3.720 -4.782 -10.621 1.00 92.81 115 ARG A C 1
ATOM 881 O O . ARG A 1 115 ? 3.094 -4.019 -9.877 1.00 92.81 115 ARG A O 1
ATOM 888 N N . PRO A 1 116 ? 5.039 -5.006 -10.501 1.00 93.19 116 PRO A N 1
ATOM 889 C CA . PRO A 1 116 ? 5.846 -4.295 -9.526 1.00 93.19 116 PRO A CA 1
ATOM 890 C C . PRO A 1 116 ? 5.819 -2.782 -9.774 1.00 93.19 116 PRO A C 1
ATOM 892 O O . PRO A 1 116 ? 5.878 -2.341 -10.923 1.00 93.19 116 PRO A O 1
ATOM 895 N N . TYR A 1 117 ? 5.755 -1.988 -8.702 1.00 91.69 117 TYR A N 1
ATOM 896 C CA . TYR A 1 117 ? 5.626 -0.528 -8.791 1.00 91.69 117 TYR A CA 1
ATOM 897 C C . TYR A 1 117 ? 6.697 0.126 -9.679 1.00 91.69 117 TYR A C 1
ATOM 899 O O . TYR A 1 117 ? 6.360 0.847 -10.613 1.00 91.69 117 TYR A O 1
ATOM 907 N N . PHE A 1 118 ? 7.984 -0.130 -9.426 1.00 86.69 118 PHE A N 1
ATOM 908 C CA . PHE A 1 118 ? 9.057 0.522 -10.182 1.00 86.69 118 PHE A CA 1
ATOM 909 C C . PHE A 1 118 ? 9.139 0.050 -11.631 1.00 86.69 118 PHE A C 1
ATOM 911 O O . PHE A 1 118 ? 9.485 0.850 -12.490 1.00 86.69 118 PHE A O 1
ATOM 918 N N . GLU A 1 119 ? 8.793 -1.204 -11.920 1.00 86.19 119 GLU A N 1
ATOM 919 C CA . GLU A 1 119 ? 8.734 -1.696 -13.300 1.00 86.19 119 GLU A CA 1
ATOM 920 C C . GLU A 1 119 ? 7.676 -0.925 -14.098 1.00 86.19 119 GLU A C 1
ATOM 922 O O . GLU A 1 119 ? 7.957 -0.418 -15.181 1.00 86.19 119 GLU A O 1
ATOM 927 N N . PHE A 1 120 ? 6.486 -0.757 -13.517 1.00 82.25 120 PHE A N 1
ATOM 928 C CA . PHE A 1 120 ? 5.414 0.017 -14.130 1.00 82.25 120 PHE A CA 1
ATOM 929 C C . PHE A 1 120 ? 5.806 1.494 -14.313 1.00 82.25 120 PHE A C 1
ATOM 931 O O . PHE A 1 120 ? 5.674 2.042 -15.405 1.00 82.25 120 PHE A O 1
ATOM 938 N N . THR A 1 121 ? 6.319 2.141 -13.264 1.00 80.44 121 THR A N 1
ATOM 939 C CA . THR A 1 121 ? 6.665 3.571 -13.302 1.00 80.44 121 THR A CA 1
ATOM 940 C C . THR A 1 121 ? 7.816 3.859 -14.271 1.00 80.44 121 THR A C 1
ATOM 942 O O . THR A 1 121 ? 7.780 4.858 -14.986 1.00 80.44 121 THR A O 1
ATOM 945 N N . LEU A 1 122 ? 8.823 2.981 -14.347 1.00 74.94 122 LEU A N 1
ATOM 946 C CA . LEU A 1 122 ? 9.923 3.115 -15.308 1.00 74.94 122 LEU A CA 1
ATOM 947 C C . LEU A 1 122 ? 9.446 2.974 -16.756 1.00 74.94 122 LEU A C 1
ATOM 949 O O . LEU A 1 122 ? 9.959 3.669 -17.628 1.00 74.94 122 LEU A O 1
ATOM 953 N N . GLU A 1 123 ? 8.474 2.107 -17.036 1.00 75.88 123 GLU A N 1
ATOM 954 C CA . GLU A 1 123 ? 7.901 2.010 -18.381 1.00 75.88 123 GLU A CA 1
ATOM 955 C C . GLU A 1 123 ? 7.151 3.272 -18.798 1.00 75.88 123 GLU A C 1
ATOM 957 O O . GLU A 1 123 ? 7.252 3.663 -19.958 1.00 75.88 123 GLU A O 1
ATOM 962 N N . GLN A 1 124 ? 6.435 3.923 -17.878 1.00 71.81 124 GLN A N 1
ATOM 963 C CA . GLN A 1 124 ? 5.727 5.168 -18.189 1.00 71.81 124 GLN A CA 1
ATOM 964 C C . GLN A 1 124 ? 6.685 6.334 -18.451 1.00 71.81 124 GLN A C 1
ATOM 966 O O . GLN A 1 124 ? 6.444 7.126 -19.351 1.00 71.81 124 GLN A O 1
ATOM 971 N N . LEU A 1 125 ? 7.807 6.413 -17.727 1.00 69.56 125 LEU A N 1
ATOM 972 C CA . LEU A 1 125 ? 8.816 7.461 -17.939 1.00 69.56 125 LEU A CA 1
ATOM 973 C C . LEU A 1 125 ? 9.554 7.353 -19.283 1.00 69.56 125 LEU A C 1
ATOM 975 O O . LEU A 1 125 ? 10.164 8.325 -19.720 1.00 69.56 125 LEU A O 1
ATOM 979 N N . ASN A 1 126 ? 9.535 6.177 -19.911 1.00 68.06 126 ASN A N 1
ATOM 980 C CA . ASN A 1 126 ? 10.186 5.923 -21.197 1.00 68.06 126 ASN A CA 1
ATOM 981 C C . ASN A 1 126 ? 9.227 6.042 -22.402 1.00 68.06 126 ASN A C 1
ATOM 983 O O . ASN A 1 126 ? 9.630 5.709 -23.519 1.00 68.06 126 ASN A O 1
ATOM 987 N N . ARG A 1 127 ? 7.974 6.462 -22.185 1.00 59.22 127 ARG A N 1
ATOM 988 C CA . ARG A 1 127 ? 6.973 6.731 -23.232 1.00 59.22 127 ARG A CA 1
ATOM 989 C C . ARG A 1 127 ? 6.924 8.212 -23.582 1.00 59.22 127 ARG A C 1
ATOM 991 O O . ARG A 1 127 ? 6.677 8.490 -24.776 1.00 59.22 127 ARG A O 1
#

Secondary structure (DSSP, 8-state):
--HHHHHHHHHH-S--SHHHHHHHHHHHHHHHS-TT-PPPTT--HIIIIIHHHHHHHSS-HHHHHHHHHHHHHHHHHHHHT-HHHHHHHHSS--SSPPPHHHHHHHHHHHHHHSS-HHHHHHHHHT-

Radius of gyration: 13.95 Å; Cα contacts (8 Å, |Δi|>4): 154; chains: 1; bounding box: 36×30×37 Å

Sequence (127 aa):
MTEAKALICSIVGPGKGAEAVLAAVVERAAGLIADDGDLPVEWNAEQNIFRPMEQESGKKAGTLRKAASRAANKVCDALEQNREQMLRIIGTDPITRPYPQEIILYLAYYVKFRRPYFEFTLEQLNR

Mean predicted aligned error: 3.95 Å

Organism: NCBI:txid2840867

Solvent-accessible surface area (backbone atoms only — not comparable to full-atom values): 6890 Å² total; per-residue (Å²): 134,58,68,34,45,54,52,51,30,73,63,68,41,90,63,72,67,34,43,51,47,29,20,54,51,23,44,53,48,24,73,54,41,43,97,89,62,47,66,50,96,81,72,41,65,60,70,76,44,30,46,56,48,17,72,75,69,75,46,58,34,73,58,53,51,54,32,22,39,55,34,30,45,50,43,49,57,40,31,76,76,31,61,70,62,28,36,58,34,36,48,54,84,70,95,58,88,75,52,38,66,53,46,41,47,31,51,10,43,23,58,65,68,73,40,19,33,50,58,54,53,55,54,58,77,74,109

pLDDT: mean 90.3, std 7.61, range [59.22, 97.12]

Foldseek 3Di:
DALLQVLLCVQQNNDDQLSVLLSQLLQQQLVQQDPLRDHPPPDDSLVSPQVVVCVVPVDHSVVSVVSLQVSLVSSLVSCVVPVVSVCQQAVDDDPDRDGSVVSSSSSSCCSNPVGHNVVSVVVSVVD